Protein AF-A0A0E3B9T8-F1 (afdb_monomer_lite)

Foldseek 3Di:
DAEDDLVCQLVDDPVVLVLLLVLLVLVVQLVVLVVQLVVLVVVLVVLVVVCVVVVVVVVPDPPDDDVPVVVCVVVVSVVVNVVSVVSNVVSVVSNVVSVVVNVVSVVVCVVVVYHCVNPHSVSSCVRPVVVVCVVVVHDPVNVVVD

Sequence (146 aa):
MKRICAENLSGLSGYEQGFLIQWAEIKFEKKRAFSKLIFPVINNGALALAYFLMKDSWSQIPFIADGWLISAIPYLLWITVLFGALIFVLHLSQYIKSAQDDKEWTRFIKTRRLDISTLKPSDVHSMVIQPRLQQANISGKAYREL

Structure (mmCIF, N/CA/C/O backbone):
data_AF-A0A0E3B9T8-F1
#
_entry.id   AF-A0A0E3B9T8-F1
#
loop_
_atom_site.group_PDB
_atom_site.id
_atom_site.type_symbol
_atom_site.label_atom_id
_atom_site.label_alt_id
_atom_site.label_comp_id
_atom_site.label_asym_id
_atom_site.label_entity_id
_atom_site.label_seq_id
_atom_site.pdbx_PDB_ins_code
_atom_site.Cartn_x
_atom_site.Cartn_y
_atom_site.Cartn_z
_atom_site.occupancy
_atom_site.B_iso_or_equiv
_atom_site.auth_seq_id
_atom_site.auth_comp_id
_atom_site.auth_asym_id
_atom_site.auth_atom_id
_atom_site.pdbx_PDB_model_num
ATOM 1 N N . MET A 1 1 ? -19.618 -14.057 17.292 1.00 65.25 1 MET A N 1
ATOM 2 C CA . MET A 1 1 ? -18.714 -12.940 16.938 1.00 65.25 1 MET A CA 1
ATOM 3 C C . MET A 1 1 ? -19.497 -11.653 17.108 1.00 65.25 1 MET A C 1
ATOM 5 O O . MET A 1 1 ? -20.671 -11.650 16.762 1.00 65.25 1 MET A O 1
ATOM 9 N N . LYS A 1 2 ? -18.905 -10.611 17.696 1.00 70.19 2 LYS A N 1
ATOM 10 C CA . LYS A 1 2 ? -19.540 -9.292 17.821 1.00 70.19 2 LYS A CA 1
ATOM 11 C C . LYS A 1 2 ? -19.386 -8.596 16.470 1.00 70.19 2 LYS A C 1
ATOM 13 O O . LYS A 1 2 ? -18.258 -8.386 16.024 1.00 70.19 2 LYS A O 1
ATOM 18 N N . ARG A 1 3 ? -20.499 -8.314 15.794 1.00 75.56 3 ARG A N 1
ATOM 19 C CA . ARG A 1 3 ? -20.484 -7.623 14.500 1.00 75.56 3 ARG A CA 1
ATOM 20 C C . ARG A 1 3 ? -20.278 -6.135 14.734 1.00 75.56 3 ARG A C 1
ATOM 22 O O . ARG A 1 3 ? -21.021 -5.533 15.506 1.00 75.56 3 ARG A O 1
ATOM 29 N N . ILE A 1 4 ? -19.256 -5.566 14.104 1.00 78.19 4 ILE A N 1
ATOM 30 C CA . ILE A 1 4 ? -18.971 -4.136 14.184 1.00 78.19 4 ILE A CA 1
ATOM 31 C C . ILE A 1 4 ? -19.466 -3.486 12.895 1.00 78.19 4 ILE A C 1
ATOM 33 O O . ILE A 1 4 ? -18.930 -3.712 11.810 1.00 78.19 4 ILE A O 1
ATOM 37 N N . CYS A 1 5 ? -20.502 -2.668 13.040 1.00 78.94 5 CYS A N 1
ATOM 38 C CA . CYS A 1 5 ? -21.007 -1.793 11.989 1.00 78.94 5 CYS A CA 1
ATOM 39 C C . CYS A 1 5 ? -20.418 -0.391 12.167 1.00 78.94 5 CYS A C 1
ATOM 41 O O . CYS A 1 5 ? -20.072 -0.012 13.287 1.00 78.94 5 CYS A O 1
ATOM 43 N N . ALA A 1 6 ? -20.353 0.382 11.079 1.00 74.56 6 ALA A N 1
ATOM 44 C CA . ALA A 1 6 ? -19.863 1.760 11.106 1.00 74.56 6 ALA A CA 1
ATOM 45 C C . ALA A 1 6 ? -20.591 2.602 12.172 1.00 74.56 6 ALA A C 1
ATOM 47 O O . ALA A 1 6 ? -19.956 3.253 12.993 1.00 74.56 6 ALA A O 1
ATOM 48 N N . GLU A 1 7 ? -21.915 2.467 12.249 1.00 78.94 7 GLU A N 1
ATOM 49 C CA . GLU A 1 7 ? -22.791 3.172 13.198 1.00 78.94 7 GLU A CA 1
ATOM 50 C C . GLU A 1 7 ? -22.445 2.924 14.676 1.00 78.94 7 GLU A C 1
ATOM 52 O O . GLU A 1 7 ? -22.670 3.787 15.518 1.00 78.94 7 GLU A O 1
ATOM 57 N N . ASN A 1 8 ? -21.843 1.774 14.994 1.00 80.44 8 ASN A N 1
ATOM 58 C CA . ASN A 1 8 ? -21.500 1.396 16.366 1.00 80.44 8 ASN A CA 1
ATOM 59 C C . ASN A 1 8 ? -20.043 1.720 16.730 1.00 80.44 8 ASN A C 1
ATOM 61 O O . ASN A 1 8 ? -19.635 1.455 17.859 1.00 80.44 8 ASN A O 1
ATOM 65 N N . LEU A 1 9 ? -19.248 2.272 15.801 1.00 77.62 9 LEU A N 1
ATOM 66 C CA . LEU A 1 9 ? -17.820 2.540 16.005 1.00 77.62 9 LEU A CA 1
ATOM 67 C C . LEU A 1 9 ? -17.557 3.501 17.165 1.00 77.62 9 LEU A C 1
ATOM 69 O O . LEU A 1 9 ? -16.637 3.271 17.948 1.00 77.62 9 LEU A O 1
ATOM 73 N N . SER A 1 10 ? -18.358 4.560 17.286 1.00 73.88 10 SER A N 1
ATOM 74 C CA . SER A 1 10 ? -18.208 5.596 18.315 1.00 73.88 10 SER A CA 1
ATOM 75 C C . SER A 1 10 ? -18.518 5.087 19.727 1.00 73.88 10 SER A C 1
ATOM 77 O O . SER A 1 10 ? -17.934 5.584 20.686 1.00 73.88 10 SER A O 1
ATOM 79 N N . GLY A 1 11 ? -19.371 4.063 19.849 1.00 76.19 11 GLY A N 1
ATOM 80 C CA . GLY A 1 11 ? -19.738 3.416 21.114 1.00 76.19 11 GLY A CA 1
ATOM 81 C C . GLY A 1 11 ? -18.795 2.295 21.563 1.00 76.19 11 GLY A C 1
ATOM 82 O O . GLY A 1 11 ? -19.032 1.671 22.597 1.00 76.19 11 GLY A O 1
ATOM 83 N N . LEU A 1 12 ? -17.744 1.999 20.794 1.00 80.56 12 LEU A N 1
ATOM 84 C CA . LEU A 1 12 ? -16.727 1.020 21.176 1.00 80.56 12 LEU A CA 1
ATOM 85 C C . LEU A 1 12 ? -15.797 1.570 22.261 1.00 80.56 12 LEU A C 1
ATOM 87 O O . LEU A 1 12 ? -15.561 2.773 22.361 1.00 80.56 12 LEU A O 1
ATOM 91 N N . SER A 1 13 ? -15.213 0.667 23.047 1.00 83.19 13 SER A N 1
ATOM 92 C CA . SER A 1 13 ? -14.192 1.048 24.025 1.00 83.19 13 SER A CA 1
ATOM 93 C C . SER A 1 13 ? -12.983 1.696 23.335 1.00 83.19 13 SER A C 1
ATOM 95 O O . SER A 1 13 ? -12.640 1.353 22.201 1.00 83.19 13 SER A O 1
ATOM 97 N N . GLY A 1 14 ? -12.280 2.600 24.028 1.00 79.19 14 GLY A N 1
ATOM 98 C CA . GLY A 1 14 ? -11.085 3.256 23.476 1.00 79.19 14 GLY A CA 1
ATOM 99 C C . GLY A 1 14 ? -10.007 2.267 23.010 1.00 79.19 14 GLY A C 1
ATOM 100 O O . GLY A 1 14 ? -9.322 2.526 22.022 1.00 79.19 14 GLY A O 1
ATOM 101 N N . TYR A 1 15 ? -9.922 1.104 23.665 1.00 80.75 15 TYR A N 1
ATOM 102 C CA . TYR A 1 15 ? -9.063 -0.014 23.272 1.00 80.75 15 TYR A CA 1
ATOM 103 C C . TYR A 1 15 ? -9.500 -0.629 21.931 1.00 80.75 15 TYR A C 1
ATOM 105 O O . TYR A 1 15 ? -8.689 -0.720 21.015 1.00 80.75 15 TYR A O 1
ATOM 113 N N . GLU A 1 16 ? -10.782 -0.986 21.771 1.00 78.88 16 GLU A N 1
ATOM 114 C CA . GLU A 1 16 ? -11.337 -1.507 20.506 1.00 78.88 16 GLU A CA 1
ATOM 115 C C . GLU A 1 16 ? -11.191 -0.498 19.352 1.00 78.88 16 GLU A C 1
ATOM 117 O O . GLU A 1 16 ? -10.826 -0.883 18.241 1.00 78.88 16 GLU A O 1
ATOM 122 N N . GLN A 1 17 ? -11.417 0.794 19.615 1.00 80.12 17 GLN A N 1
ATOM 123 C CA . GLN A 1 17 ? -11.222 1.861 18.627 1.00 80.12 17 GLN A CA 1
ATOM 124 C C . GLN A 1 17 ? -9.755 1.964 18.189 1.00 80.12 17 GLN A C 1
ATOM 126 O O . GLN A 1 17 ? -9.493 2.100 16.997 1.00 80.12 17 GLN A O 1
ATOM 131 N N . GLY A 1 18 ? -8.800 1.829 19.118 1.00 81.31 18 GLY A N 1
ATOM 132 C CA . GLY A 1 18 ? -7.368 1.811 18.804 1.00 81.31 18 GLY A CA 1
ATOM 133 C C . GLY A 1 18 ? -6.977 0.692 17.833 1.00 81.31 18 GLY A C 1
ATOM 134 O O . GLY A 1 18 ? -6.244 0.937 16.877 1.00 81.31 18 GLY A O 1
ATOM 135 N N . PHE A 1 19 ? -7.530 -0.513 18.003 1.00 81.00 19 PHE A N 1
ATOM 136 C CA . PHE A 1 19 ? -7.282 -1.615 17.062 1.00 81.00 19 PHE A CA 1
ATOM 137 C C . PHE A 1 19 ? -7.832 -1.351 15.670 1.00 81.00 19 PHE A C 1
ATOM 139 O O . PHE A 1 19 ? -7.187 -1.678 14.676 1.00 81.00 19 PHE A O 1
ATOM 146 N N . LEU A 1 20 ? -9.036 -0.786 15.588 1.00 82.88 20 LEU A N 1
ATOM 147 C CA . LEU A 1 20 ? -9.656 -0.493 14.301 1.00 82.88 20 LEU A CA 1
ATOM 148 C C . LEU A 1 20 ? -8.906 0.611 13.558 1.00 82.88 20 LEU A C 1
ATOM 150 O O . LEU A 1 20 ? -8.814 0.544 12.334 1.00 82.88 20 LEU A O 1
ATOM 154 N N . ILE A 1 21 ? -8.331 1.576 14.283 1.00 84.69 21 ILE A N 1
ATOM 155 C CA . ILE A 1 21 ? -7.444 2.596 13.714 1.00 84.69 21 ILE A CA 1
ATOM 156 C C . ILE A 1 21 ? -6.206 1.936 13.099 1.00 84.69 21 ILE A C 1
ATOM 158 O O . ILE A 1 21 ? -5.982 2.112 11.904 1.00 84.69 21 ILE A O 1
ATOM 162 N N . GLN A 1 22 ? -5.477 1.104 13.852 1.00 83.31 22 GLN A N 1
ATOM 163 C CA . GLN A 1 22 ? -4.276 0.422 13.342 1.00 83.31 22 GLN A C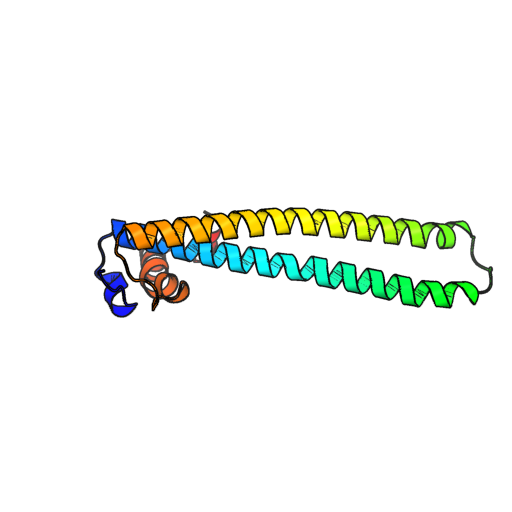A 1
ATOM 164 C C . GLN A 1 22 ? -4.584 -0.457 12.123 1.00 83.31 22 GLN A C 1
ATOM 166 O O . GLN A 1 22 ? -3.878 -0.431 11.116 1.00 83.31 22 GLN A O 1
ATOM 171 N N . TRP A 1 23 ? -5.691 -1.199 12.171 1.00 85.31 23 TRP A N 1
ATOM 172 C CA . TRP A 1 23 ? -6.156 -1.980 11.028 1.00 85.31 23 TRP A CA 1
ATOM 173 C C . TRP A 1 23 ? -6.450 -1.107 9.798 1.00 85.31 23 TRP A C 1
ATOM 175 O O . TRP A 1 23 ? -6.060 -1.457 8.679 1.00 85.31 23 TRP A O 1
ATOM 185 N N . ALA A 1 24 ? -7.138 0.023 9.988 1.00 84.44 24 ALA A N 1
ATOM 186 C CA . ALA A 1 24 ? -7.460 0.938 8.901 1.00 84.44 24 ALA A CA 1
ATOM 187 C C . ALA A 1 24 ? -6.188 1.550 8.298 1.00 84.44 24 ALA A C 1
ATOM 189 O O . ALA A 1 24 ? -6.071 1.622 7.074 1.00 84.44 24 ALA A O 1
ATOM 190 N N . GLU A 1 25 ? -5.220 1.926 9.132 1.00 84.00 25 GLU A N 1
ATOM 191 C CA . GLU A 1 25 ? -3.920 2.456 8.713 1.00 84.00 25 GLU A CA 1
ATOM 192 C C . GLU A 1 25 ? -3.155 1.457 7.850 1.00 84.00 25 GLU A C 1
ATOM 194 O O . GLU A 1 25 ? -2.779 1.794 6.729 1.00 84.00 25 GLU A O 1
ATOM 199 N N . ILE A 1 26 ? -3.048 0.199 8.277 1.00 83.88 26 ILE A N 1
ATOM 200 C CA . ILE A 1 26 ? -2.374 -0.850 7.498 1.00 83.88 26 ILE A CA 1
ATOM 201 C C . ILE A 1 26 ? -3.047 -1.062 6.137 1.00 83.88 26 ILE A C 1
ATOM 203 O O . ILE A 1 26 ? -2.377 -1.204 5.109 1.00 83.88 26 ILE A O 1
ATOM 207 N N . LYS A 1 27 ? -4.386 -1.026 6.081 1.00 82.50 27 LYS A N 1
ATOM 208 C CA . LYS A 1 27 ? -5.128 -1.088 4.811 1.00 82.50 27 LYS A CA 1
ATOM 209 C C . LYS A 1 27 ? -4.817 0.105 3.902 1.00 82.50 27 LYS A C 1
ATOM 211 O O . LYS A 1 27 ? -4.681 -0.076 2.686 1.00 82.50 27 LYS A O 1
ATOM 216 N N . PHE A 1 28 ? -4.715 1.310 4.463 1.00 81.50 28 PHE A N 1
ATOM 217 C CA . PHE A 1 28 ? -4.343 2.512 3.716 1.00 81.50 28 PHE A CA 1
ATOM 218 C C . PHE A 1 28 ? -2.896 2.452 3.220 1.00 81.50 28 PHE A C 1
ATOM 220 O O . PHE A 1 28 ? -2.649 2.751 2.048 1.00 81.50 28 PHE A O 1
ATOM 227 N N . GLU A 1 29 ? -1.958 2.015 4.056 1.00 80.88 29 GLU A N 1
ATOM 228 C CA . GLU A 1 29 ? -0.555 1.832 3.687 1.00 80.88 29 GLU A CA 1
ATOM 229 C C . GLU A 1 29 ? -0.395 0.829 2.552 1.00 80.88 29 GLU A C 1
ATOM 231 O O . GLU A 1 29 ? 0.271 1.135 1.563 1.00 80.88 29 GLU A O 1
ATOM 236 N N . LYS A 1 30 ? -1.092 -0.310 2.612 1.00 81.06 30 LYS A N 1
ATOM 237 C CA . LYS A 1 30 ? -1.081 -1.315 1.543 1.00 81.06 30 LYS A CA 1
ATOM 238 C C . LYS A 1 30 ? -1.544 -0.732 0.213 1.00 81.06 30 LYS A C 1
ATOM 240 O O . LYS A 1 30 ? -0.908 -0.942 -0.821 1.00 81.06 30 LYS A O 1
ATOM 245 N N . LYS A 1 31 ? -2.643 0.033 0.231 1.00 80.56 31 LYS A N 1
ATOM 246 C CA . LYS A 1 31 ? -3.176 0.708 -0.963 1.00 80.56 31 LYS A CA 1
ATOM 247 C C . LYS A 1 31 ? -2.189 1.747 -1.503 1.00 80.56 31 LYS A C 1
ATOM 249 O O . LYS A 1 31 ? -2.009 1.850 -2.715 1.00 80.56 31 LYS A O 1
ATOM 254 N N . ARG A 1 32 ? -1.522 2.495 -0.620 1.00 79.81 32 ARG A N 1
ATOM 255 C CA . ARG A 1 32 ? -0.501 3.484 -0.992 1.00 79.81 32 ARG A CA 1
ATOM 256 C C . ARG A 1 32 ? 0.741 2.818 -1.586 1.00 79.81 32 ARG A C 1
ATOM 258 O O . ARG A 1 32 ? 1.215 3.268 -2.625 1.00 79.81 32 ARG A O 1
ATOM 265 N N . ALA A 1 33 ? 1.239 1.749 -0.971 1.00 79.25 33 ALA A N 1
ATOM 266 C CA . ALA A 1 33 ? 2.370 0.969 -1.469 1.00 79.25 33 ALA A CA 1
ATOM 267 C C . ALA A 1 33 ? 2.064 0.373 -2.851 1.00 79.25 33 ALA A C 1
ATOM 269 O O . ALA A 1 33 ? 2.873 0.496 -3.768 1.00 79.25 33 ALA A O 1
ATOM 270 N N . PHE A 1 34 ? 0.853 -0.160 -3.043 1.00 79.19 34 PHE A N 1
ATOM 271 C CA . PHE A 1 34 ? 0.388 -0.634 -4.347 1.00 79.19 34 PHE A CA 1
ATOM 272 C C . PHE A 1 34 ? 0.342 0.482 -5.400 1.00 79.19 34 PHE A C 1
ATOM 274 O O . PHE A 1 34 ? 0.815 0.306 -6.518 1.00 79.19 34 PHE A O 1
ATOM 281 N N . SER A 1 35 ? -0.167 1.666 -5.046 1.00 77.31 35 SER A N 1
ATOM 282 C CA . SER A 1 35 ? -0.184 2.806 -5.971 1.00 77.31 35 SER A CA 1
ATOM 283 C C . SER A 1 35 ? 1.221 3.228 -6.402 1.00 77.31 35 SER A C 1
ATOM 285 O O . SER A 1 35 ? 1.417 3.608 -7.554 1.00 77.31 35 SER A O 1
ATOM 287 N N . LYS A 1 36 ? 2.202 3.157 -5.496 1.00 77.50 36 LYS A N 1
ATOM 288 C CA . LYS A 1 36 ? 3.598 3.477 -5.811 1.00 77.50 36 LYS A CA 1
ATOM 289 C C . LYS A 1 36 ? 4.284 2.406 -6.665 1.00 77.50 36 LYS A C 1
ATOM 291 O O . LYS A 1 36 ? 5.257 2.727 -7.332 1.00 77.50 36 LYS A O 1
ATOM 296 N N . LEU A 1 37 ? 3.782 1.169 -6.677 1.00 76.50 37 LEU A N 1
ATOM 297 C CA . LEU A 1 37 ? 4.280 0.092 -7.540 1.00 76.50 37 LEU A CA 1
ATOM 298 C C . LEU A 1 37 ? 3.894 0.266 -9.011 1.00 76.50 37 LEU A C 1
ATOM 300 O O . LEU A 1 37 ? 4.643 -0.145 -9.891 1.00 76.50 37 LEU A O 1
ATOM 304 N N . ILE A 1 38 ? 2.747 0.887 -9.287 1.00 75.88 38 ILE A N 1
ATOM 305 C CA . ILE A 1 38 ? 2.243 1.056 -10.657 1.00 75.88 38 ILE A CA 1
ATOM 306 C C . ILE A 1 38 ? 3.168 1.963 -11.481 1.00 75.88 38 ILE A C 1
ATOM 308 O O . ILE A 1 38 ? 3.468 1.660 -12.633 1.00 75.88 38 ILE A O 1
ATOM 312 N N . PHE A 1 39 ? 3.661 3.050 -10.885 1.00 72.69 39 PHE A N 1
ATOM 313 C CA . PHE A 1 39 ? 4.494 4.035 -11.576 1.00 72.69 39 PHE A CA 1
ATOM 314 C C . PHE A 1 39 ? 5.790 3.449 -12.176 1.00 72.69 39 PHE A C 1
ATOM 316 O O . PHE A 1 39 ? 6.006 3.622 -13.376 1.00 72.69 39 PHE A O 1
ATOM 323 N N . PRO A 1 40 ? 6.636 2.708 -11.430 1.00 73.69 40 PRO A N 1
ATOM 324 C CA . PRO A 1 40 ? 7.830 2.095 -12.001 1.00 73.69 40 PRO A CA 1
ATOM 325 C C . PRO A 1 40 ? 7.508 0.997 -13.022 1.00 73.69 40 PRO A C 1
ATOM 327 O O . PRO A 1 40 ? 8.269 0.841 -13.970 1.00 73.69 40 PRO A O 1
ATOM 330 N N . VAL A 1 41 ? 6.394 0.265 -12.898 1.00 76.75 41 VAL A N 1
ATOM 331 C CA . VAL A 1 41 ? 5.991 -0.729 -13.914 1.00 76.75 41 VAL A CA 1
ATOM 332 C C . VAL A 1 41 ? 5.660 -0.049 -15.241 1.00 76.75 41 VAL A C 1
ATOM 334 O O . VAL A 1 41 ? 6.186 -0.446 -16.278 1.00 76.75 41 VAL A O 1
ATOM 337 N N . ILE A 1 42 ? 4.840 1.007 -15.208 1.00 78.38 42 ILE A N 1
ATOM 338 C CA . ILE A 1 42 ? 4.482 1.777 -16.407 1.00 78.38 42 ILE A CA 1
ATOM 339 C C . ILE A 1 42 ? 5.730 2.428 -17.015 1.00 78.38 42 ILE A C 1
ATOM 341 O O . ILE A 1 42 ? 5.935 2.338 -18.223 1.00 78.38 42 ILE A O 1
ATOM 345 N N . ASN A 1 43 ? 6.592 3.030 -16.188 1.00 75.62 43 ASN A N 1
ATOM 346 C CA . ASN A 1 43 ? 7.801 3.706 -16.656 1.00 75.62 43 ASN A CA 1
ATOM 347 C C . ASN A 1 43 ? 8.799 2.738 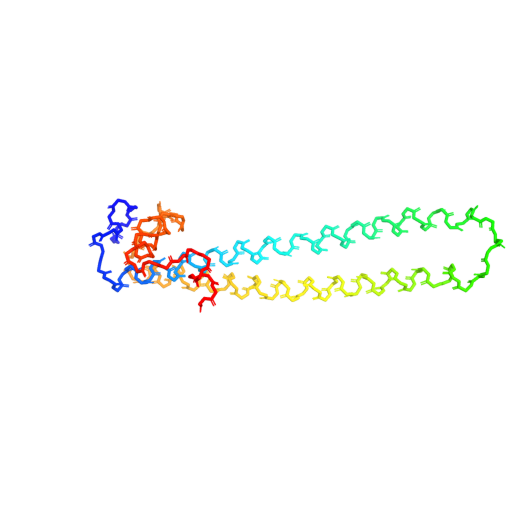-17.319 1.00 75.62 43 ASN A C 1
ATOM 349 O O . ASN A 1 43 ? 9.289 3.011 -18.411 1.00 75.62 43 ASN A O 1
ATOM 353 N N . ASN A 1 44 ? 9.067 1.578 -16.705 1.00 75.56 44 ASN A N 1
ATOM 354 C CA . ASN A 1 44 ? 9.947 0.568 -17.306 1.00 75.56 44 ASN A CA 1
ATOM 355 C C . ASN A 1 44 ? 9.335 -0.048 -18.572 1.00 75.56 44 ASN A C 1
ATOM 357 O O . ASN A 1 44 ? 10.056 -0.288 -19.536 1.00 75.56 44 ASN A O 1
ATOM 361 N N . GLY A 1 45 ? 8.015 -0.268 -18.602 1.00 77.38 45 GLY A N 1
ATOM 362 C CA . GLY A 1 45 ? 7.316 -0.738 -19.800 1.00 77.38 45 GLY A CA 1
ATOM 363 C C . GLY A 1 45 ? 7.414 0.252 -20.965 1.00 77.38 45 GLY A C 1
ATOM 364 O O . GLY A 1 45 ? 7.704 -0.152 -22.089 1.00 77.38 45 GLY A O 1
ATOM 365 N N . ALA A 1 46 ? 7.249 1.550 -20.692 1.00 79.81 46 ALA A N 1
ATOM 366 C CA . ALA A 1 46 ? 7.403 2.610 -21.687 1.00 79.81 46 ALA A CA 1
ATOM 367 C C . ALA A 1 46 ? 8.847 2.715 -22.209 1.00 79.81 46 ALA A C 1
ATOM 369 O O . ALA A 1 46 ? 9.049 2.833 -23.415 1.00 79.81 46 ALA A O 1
ATOM 370 N N . LEU A 1 47 ? 9.848 2.609 -21.326 1.00 76.69 47 LEU A N 1
ATOM 371 C CA . LEU A 1 47 ? 11.267 2.594 -21.708 1.00 76.69 47 LEU A CA 1
ATOM 372 C C . LEU A 1 47 ? 11.629 1.367 -22.554 1.00 76.69 47 LEU A C 1
ATOM 374 O O . LEU A 1 47 ? 12.330 1.501 -23.555 1.00 76.69 47 LEU A O 1
ATOM 378 N N . ALA A 1 48 ? 11.124 0.183 -22.196 1.00 76.69 48 ALA A N 1
ATOM 379 C CA . ALA A 1 48 ? 11.326 -1.030 -22.982 1.00 76.69 48 ALA A CA 1
ATOM 380 C C . ALA A 1 48 ? 10.695 -0.904 -24.378 1.00 76.69 48 ALA A C 1
ATOM 382 O O . ALA A 1 48 ? 11.340 -1.222 -25.375 1.00 76.69 48 ALA A O 1
ATOM 383 N N . LEU A 1 49 ? 9.466 -0.380 -24.465 1.00 77.81 49 LEU A N 1
ATOM 384 C CA . LEU A 1 49 ? 8.794 -0.123 -25.739 1.00 77.81 49 LEU A CA 1
ATOM 385 C C . LEU A 1 49 ? 9.565 0.894 -26.594 1.00 77.81 49 LEU A C 1
ATOM 387 O O . LEU A 1 49 ? 9.772 0.655 -27.781 1.00 77.81 49 LEU A O 1
ATOM 391 N N . ALA A 1 50 ? 10.040 1.989 -25.993 1.00 75.12 50 ALA A N 1
ATOM 392 C CA . ALA A 1 50 ? 10.865 2.982 -26.675 1.00 75.12 50 ALA A CA 1
ATOM 393 C C . ALA A 1 50 ? 12.168 2.368 -27.211 1.00 75.12 50 ALA A C 1
ATOM 395 O O . ALA A 1 50 ? 12.527 2.620 -28.358 1.00 75.12 50 ALA A O 1
ATOM 396 N N . TYR A 1 51 ? 12.835 1.505 -26.436 1.00 73.06 51 TYR A N 1
ATOM 397 C CA . TYR A 1 51 ? 14.016 0.776 -26.900 1.00 73.06 51 TYR A CA 1
ATOM 398 C C . TYR A 1 51 ? 13.709 -0.112 -28.113 1.00 73.06 51 TYR A C 1
ATOM 400 O O . TYR A 1 51 ? 14.4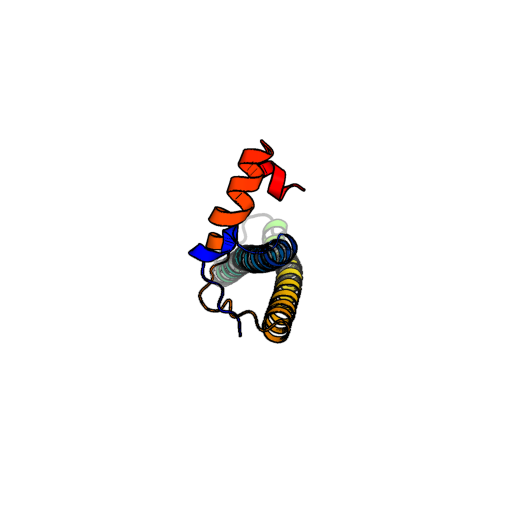57 -0.071 -29.087 1.00 73.06 51 TYR A O 1
ATOM 408 N N . PHE A 1 52 ? 12.609 -0.874 -28.098 1.00 73.25 52 PHE A N 1
ATOM 409 C CA . PHE A 1 52 ? 12.223 -1.708 -29.243 1.00 73.25 52 PHE A CA 1
ATOM 410 C C . PHE A 1 52 ? 11.937 -0.873 -30.499 1.00 73.25 52 PHE A C 1
ATOM 412 O O . PHE A 1 52 ? 12.457 -1.193 -31.564 1.00 73.25 52 PHE A O 1
ATOM 419 N N . LEU A 1 53 ? 11.201 0.235 -30.366 1.00 71.69 53 LEU A N 1
ATOM 420 C CA . LEU A 1 53 ? 10.919 1.152 -31.480 1.00 71.69 53 LEU A CA 1
ATOM 421 C C . LEU A 1 53 ? 12.193 1.813 -32.033 1.00 71.69 53 LEU A C 1
ATOM 423 O O . LEU A 1 53 ? 12.345 1.998 -33.243 1.00 71.69 53 LEU A O 1
ATOM 427 N N . MET A 1 54 ? 13.131 2.163 -31.152 1.00 67.62 54 MET A N 1
ATOM 428 C CA . MET A 1 54 ? 14.407 2.755 -31.548 1.00 67.62 54 MET A CA 1
ATOM 429 C C . MET A 1 54 ? 15.342 1.730 -32.195 1.00 67.62 54 MET A C 1
ATOM 431 O O . MET A 1 54 ? 15.999 2.065 -33.175 1.00 67.62 54 MET A O 1
ATOM 435 N N . LYS A 1 55 ? 15.371 0.482 -31.710 1.00 66.25 55 LYS A N 1
ATOM 436 C CA . LYS A 1 55 ? 16.233 -0.589 -32.232 1.00 66.25 55 LYS A CA 1
ATOM 437 C C . LYS A 1 55 ? 16.014 -0.833 -33.727 1.00 66.25 55 LYS A C 1
ATOM 439 O O . LYS A 1 55 ? 16.992 -0.952 -34.461 1.00 66.25 55 LYS A O 1
ATOM 444 N N . ASP A 1 56 ? 14.761 -0.857 -34.178 1.00 61.69 56 ASP A N 1
ATOM 445 C CA . ASP A 1 56 ? 14.439 -1.049 -35.599 1.00 61.69 56 ASP A CA 1
ATOM 446 C C . ASP A 1 56 ? 14.853 0.169 -36.443 1.00 61.69 56 ASP A C 1
ATOM 448 O O . ASP A 1 56 ? 15.366 0.034 -37.557 1.00 61.69 56 ASP A O 1
ATOM 452 N N . SER A 1 57 ? 14.737 1.365 -35.862 1.00 59.78 57 SER A N 1
ATOM 453 C CA . SER A 1 57 ? 15.074 2.643 -36.498 1.00 59.78 57 SER A CA 1
ATOM 454 C C . SER A 1 57 ? 16.587 2.883 -36.616 1.00 59.78 57 SER A C 1
ATOM 456 O O . SER A 1 57 ? 17.036 3.564 -37.535 1.00 59.78 57 SER A O 1
ATOM 458 N N . TRP A 1 58 ? 17.402 2.321 -35.716 1.00 59.50 58 TRP A N 1
ATOM 459 C CA . TRP A 1 58 ? 18.859 2.533 -35.688 1.00 59.50 58 TRP A CA 1
ATOM 460 C C . TRP A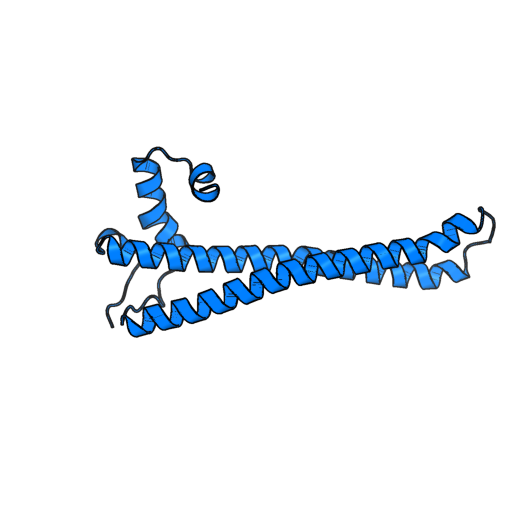 1 58 ? 19.593 1.954 -36.896 1.00 59.50 58 TRP A C 1
ATOM 462 O O . TRP A 1 58 ? 20.651 2.458 -37.259 1.00 59.50 58 TRP A O 1
ATOM 472 N N . SER A 1 59 ? 19.021 0.944 -37.554 1.00 57.16 59 SER A N 1
ATOM 473 C CA . SER A 1 59 ? 19.576 0.383 -38.791 1.00 57.16 59 SER A CA 1
ATOM 474 C C . SER A 1 59 ? 19.486 1.336 -39.997 1.00 57.16 59 SER A C 1
ATOM 476 O O . SER A 1 59 ? 20.156 1.105 -41.001 1.00 57.16 59 SER A O 1
ATOM 478 N N . GLN A 1 60 ? 18.687 2.408 -39.898 1.00 57.50 60 GLN A N 1
ATOM 479 C CA . GLN A 1 60 ? 18.371 3.323 -41.002 1.00 57.50 60 GLN A CA 1
ATOM 480 C C . GLN A 1 60 ? 18.894 4.756 -40.806 1.00 57.50 60 GLN A C 1
ATOM 482 O O . GLN A 1 60 ? 18.727 5.588 -41.696 1.00 57.50 60 GLN A O 1
ATOM 487 N N . ILE A 1 61 ? 19.526 5.074 -39.668 1.00 58.09 61 ILE A N 1
ATOM 488 C CA . ILE A 1 61 ? 20.048 6.423 -39.403 1.00 58.09 61 ILE A CA 1
ATOM 489 C C . ILE A 1 61 ? 21.435 6.565 -40.057 1.00 58.09 61 ILE A C 1
ATOM 491 O O . ILE A 1 61 ? 22.357 5.838 -39.680 1.00 58.09 61 ILE A O 1
ATOM 495 N N . PRO A 1 62 ? 21.626 7.487 -41.021 1.00 51.75 62 PRO A N 1
ATOM 496 C CA . PRO A 1 62 ? 22.929 7.716 -41.635 1.00 51.75 62 PRO A CA 1
ATOM 497 C C . PRO A 1 62 ? 23.944 8.243 -40.601 1.00 51.75 62 PRO A C 1
ATOM 499 O O . PRO A 1 62 ? 23.677 9.189 -39.861 1.00 51.75 62 PRO A O 1
ATOM 502 N N . PHE A 1 63 ? 25.116 7.600 -40.569 1.00 55.59 63 PHE A N 1
ATOM 503 C CA . PHE A 1 63 ? 26.260 7.750 -39.649 1.00 55.59 63 PHE A CA 1
ATOM 504 C C . PHE A 1 63 ? 26.952 9.142 -39.678 1.00 55.59 63 PHE A C 1
ATOM 506 O O . PHE A 1 63 ? 28.141 9.231 -39.972 1.00 55.59 63 PHE A O 1
ATOM 513 N N . ILE A 1 64 ? 26.248 10.250 -39.411 1.00 53.78 64 ILE A N 1
ATOM 514 C CA . ILE A 1 64 ? 26.814 11.612 -39.607 1.00 53.78 64 ILE A CA 1
ATOM 515 C C . ILE A 1 64 ? 26.958 12.443 -38.311 1.00 53.78 64 ILE A C 1
ATOM 517 O O . ILE A 1 64 ? 27.377 13.591 -38.360 1.00 53.78 64 ILE A O 1
ATOM 521 N N . ALA A 1 65 ? 26.737 11.891 -37.117 1.00 51.16 65 ALA A N 1
ATOM 522 C CA . ALA A 1 65 ? 27.032 12.616 -35.872 1.00 51.16 65 ALA A CA 1
ATOM 523 C C . ALA A 1 65 ? 27.889 11.765 -34.932 1.00 51.16 65 ALA A C 1
ATOM 525 O O . ALA A 1 65 ? 27.491 10.650 -34.600 1.00 51.16 65 ALA A O 1
ATOM 526 N N . ASP A 1 66 ? 29.062 12.291 -34.563 1.00 53.78 66 ASP A N 1
ATOM 527 C CA . ASP A 1 66 ? 30.037 11.798 -33.579 1.00 53.78 66 ASP A CA 1
ATOM 528 C C . ASP A 1 66 ? 29.609 10.512 -32.854 1.00 53.78 66 ASP A C 1
ATOM 530 O O . ASP A 1 66 ? 28.832 10.533 -31.895 1.00 53.78 66 ASP A O 1
ATOM 534 N N . GLY A 1 67 ? 30.126 9.368 -33.327 1.00 56.38 67 GLY A N 1
ATOM 535 C CA . GLY A 1 67 ? 29.659 8.009 -32.994 1.00 56.38 67 GLY A CA 1
ATOM 536 C C . GLY A 1 67 ? 29.678 7.616 -31.510 1.00 56.38 67 GLY A C 1
ATOM 537 O O . GLY A 1 67 ? 29.262 6.522 -31.141 1.00 56.38 67 GLY A O 1
ATOM 538 N N . TRP A 1 68 ? 30.125 8.514 -30.643 1.00 58.41 68 TRP A N 1
ATOM 539 C CA . TRP A 1 68 ? 30.319 8.329 -29.222 1.00 58.41 68 TRP A CA 1
ATOM 540 C C . TRP A 1 68 ? 28.973 8.541 -28.518 1.00 58.41 68 TRP A C 1
ATOM 542 O O . TRP A 1 68 ? 28.588 7.741 -27.668 1.00 58.41 68 TRP A O 1
ATOM 552 N N . LEU A 1 69 ? 28.192 9.543 -28.947 1.00 59.28 69 LEU A N 1
ATOM 553 C CA . LEU A 1 69 ? 26.885 9.849 -28.363 1.00 59.28 69 LEU A CA 1
ATOM 554 C C . LEU A 1 69 ? 25.852 8.764 -28.695 1.00 59.28 69 LEU A C 1
ATOM 556 O O . LEU A 1 69 ? 25.129 8.309 -27.814 1.00 59.28 69 LEU A O 1
ATOM 560 N N . ILE A 1 70 ? 25.835 8.289 -29.945 1.00 64.75 70 ILE A N 1
ATOM 561 C CA . ILE A 1 70 ? 24.936 7.214 -30.397 1.00 64.75 70 ILE A CA 1
ATOM 562 C C . ILE A 1 70 ? 25.291 5.891 -29.709 1.00 64.75 70 ILE A C 1
ATOM 564 O O . ILE A 1 70 ? 24.397 5.174 -29.261 1.00 64.75 70 ILE A O 1
ATOM 568 N N . SER A 1 71 ? 26.587 5.601 -29.535 1.00 66.00 71 SER A N 1
ATOM 569 C CA . SER A 1 71 ? 27.019 4.425 -28.775 1.00 66.00 71 SER A CA 1
ATOM 570 C C . SER A 1 71 ? 26.621 4.482 -27.297 1.00 66.00 71 SER A C 1
ATOM 572 O O . SER A 1 71 ? 26.412 3.430 -26.704 1.00 66.00 71 SER A O 1
ATOM 574 N N . ALA A 1 72 ? 26.458 5.678 -26.710 1.00 71.69 72 ALA A N 1
ATOM 575 C CA . ALA A 1 72 ? 26.117 5.869 -25.299 1.00 71.69 72 ALA A CA 1
ATOM 576 C C . ALA A 1 72 ? 24.619 5.679 -24.986 1.00 71.69 72 ALA A C 1
ATOM 578 O O . ALA A 1 72 ? 24.273 5.279 -23.874 1.00 71.69 72 ALA A O 1
ATOM 579 N N . ILE A 1 73 ? 23.724 5.923 -25.953 1.00 74.06 73 ILE A N 1
ATOM 580 C CA . ILE A 1 73 ? 22.260 5.804 -25.791 1.00 74.06 73 ILE A CA 1
ATOM 581 C C . ILE A 1 73 ? 21.817 4.431 -25.252 1.00 74.06 73 ILE A C 1
ATOM 583 O O . ILE A 1 73 ? 21.063 4.409 -24.275 1.00 74.06 73 ILE A O 1
ATOM 587 N N . PRO A 1 74 ? 22.258 3.281 -25.805 1.00 73.75 74 PRO A N 1
ATOM 588 C CA . PRO A 1 74 ? 21.852 1.989 -25.259 1.00 73.75 74 PRO A CA 1
ATOM 589 C C . PRO A 1 74 ? 22.328 1.796 -23.814 1.00 73.75 74 PRO A C 1
ATOM 591 O O . PRO A 1 74 ? 21.574 1.263 -23.004 1.00 73.75 74 PRO A O 1
ATOM 594 N N . TYR A 1 75 ? 23.520 2.278 -23.445 1.00 76.50 75 TYR A N 1
ATOM 595 C CA . TYR A 1 75 ? 23.998 2.200 -22.059 1.00 76.50 75 TYR A CA 1
ATOM 596 C C . TYR A 1 75 ? 23.170 3.080 -21.111 1.00 76.50 75 TYR A C 1
ATOM 598 O O . TYR A 1 75 ? 22.820 2.634 -20.020 1.00 76.50 75 TYR A O 1
ATOM 606 N N . LEU A 1 76 ? 22.790 4.292 -21.530 1.00 78.44 76 LEU A N 1
ATOM 607 C CA . LEU A 1 76 ? 21.905 5.171 -20.753 1.00 78.44 76 LEU A CA 1
ATOM 608 C C . LEU A 1 76 ? 20.515 4.551 -20.543 1.00 78.44 76 LEU A C 1
ATOM 610 O O . LEU A 1 76 ? 19.963 4.645 -19.442 1.00 78.44 76 LEU A O 1
ATOM 614 N N . LEU A 1 77 ? 19.978 3.871 -21.562 1.00 76.62 77 LEU A N 1
ATOM 615 C CA . LEU A 1 77 ? 18.727 3.111 -21.464 1.00 76.62 77 LEU A CA 1
ATOM 616 C C . LEU A 1 77 ? 18.854 1.937 -20.484 1.00 76.62 77 LEU A C 1
ATOM 618 O O . LEU A 1 77 ? 17.996 1.756 -19.623 1.00 76.62 77 LEU A O 1
ATOM 622 N N . TRP A 1 78 ? 19.951 1.178 -20.540 1.00 77.00 78 TRP A N 1
ATOM 623 C CA . TRP A 1 78 ? 20.207 0.103 -19.577 1.00 77.00 78 TRP A CA 1
ATOM 624 C C . TRP A 1 78 ? 20.316 0.620 -18.139 1.00 77.00 78 TRP A C 1
ATOM 626 O O . TRP A 1 78 ? 19.717 0.036 -17.238 1.00 77.00 78 TRP A O 1
ATOM 636 N N . ILE A 1 79 ? 21.014 1.738 -17.913 1.00 82.56 79 ILE A N 1
ATOM 637 C CA . ILE A 1 79 ? 21.117 2.365 -16.587 1.00 82.56 79 ILE A CA 1
ATOM 638 C C . ILE A 1 79 ? 19.730 2.770 -16.073 1.00 82.56 79 ILE A C 1
ATOM 640 O O . ILE A 1 79 ? 19.395 2.476 -14.926 1.00 82.56 79 ILE A O 1
ATOM 644 N N . THR A 1 80 ? 18.894 3.398 -16.905 1.00 79.56 80 THR A N 1
ATOM 645 C CA . THR A 1 80 ? 17.535 3.798 -16.496 1.00 79.56 80 THR A CA 1
ATOM 646 C C . THR A 1 80 ? 16.642 2.600 -16.186 1.00 79.56 80 THR A C 1
ATOM 648 O O . THR A 1 80 ? 15.913 2.644 -15.195 1.00 79.56 80 THR A O 1
ATOM 651 N N . VAL A 1 81 ? 16.743 1.509 -16.951 1.00 79.06 81 VAL A N 1
ATOM 652 C CA . VAL A 1 81 ? 16.035 0.249 -16.660 1.00 79.06 81 VAL A CA 1
ATOM 653 C C . VAL A 1 81 ? 16.506 -0.362 -15.337 1.00 79.06 81 VAL A C 1
ATOM 655 O O . VAL A 1 81 ? 15.680 -0.759 -14.517 1.00 79.06 81 VAL A O 1
ATOM 658 N N . LEU A 1 82 ? 17.817 -0.395 -15.074 1.00 82.00 82 LEU A N 1
ATOM 659 C CA . LEU A 1 82 ? 18.365 -0.917 -13.815 1.00 82.00 82 LEU A CA 1
ATOM 660 C C . LEU A 1 82 ? 17.922 -0.082 -12.604 1.00 82.00 82 LEU A C 1
ATOM 662 O O . LEU A 1 82 ? 17.483 -0.640 -11.597 1.00 82.00 82 LEU A O 1
ATOM 666 N N . PHE A 1 83 ? 17.964 1.250 -12.707 1.00 82.06 83 PHE A N 1
ATOM 667 C CA . PHE A 1 83 ? 17.442 2.143 -11.666 1.00 82.06 83 PHE A CA 1
ATOM 668 C C . PHE A 1 83 ? 15.932 1.967 -11.468 1.00 82.06 83 PHE A C 1
ATOM 670 O O . PHE A 1 83 ? 15.457 1.904 -10.332 1.00 82.06 83 PHE A O 1
ATOM 677 N N . GLY A 1 84 ? 15.171 1.839 -12.555 1.00 81.88 84 GLY A N 1
ATOM 678 C CA . GLY A 1 84 ? 13.738 1.571 -12.508 1.00 81.88 84 GLY A CA 1
ATOM 679 C C . GLY A 1 84 ? 13.415 0.242 -11.821 1.00 81.88 84 GLY A C 1
ATOM 680 O O . GLY A 1 84 ? 12.490 0.186 -11.008 1.00 81.88 84 GLY A O 1
ATOM 681 N N . ALA A 1 85 ? 14.187 -0.808 -12.102 1.00 80.88 85 ALA A N 1
ATOM 682 C CA . ALA A 1 85 ? 14.063 -2.110 -11.455 1.00 80.88 85 ALA A CA 1
ATOM 683 C C . ALA A 1 85 ? 14.392 -2.037 -9.956 1.00 80.88 85 ALA A C 1
ATOM 685 O O . ALA A 1 85 ? 13.655 -2.589 -9.139 1.00 80.88 85 ALA A O 1
ATOM 686 N N . LEU A 1 86 ? 15.436 -1.298 -9.569 1.00 84.88 86 LEU A N 1
ATOM 687 C CA . LEU A 1 86 ? 15.780 -1.081 -8.162 1.00 84.88 86 LEU A CA 1
ATOM 688 C C . LEU A 1 86 ? 14.641 -0.382 -7.403 1.00 84.88 86 LEU A C 1
ATOM 690 O O . LEU A 1 86 ? 14.221 -0.847 -6.342 1.00 84.88 86 LEU A O 1
ATOM 694 N N . ILE A 1 87 ? 14.091 0.698 -7.968 1.00 83.12 87 ILE A N 1
ATOM 695 C CA . ILE A 1 87 ? 12.942 1.413 -7.392 1.00 83.12 87 ILE A CA 1
ATOM 696 C C . ILE A 1 87 ? 11.737 0.476 -7.267 1.00 83.12 87 ILE A C 1
ATOM 698 O O . ILE A 1 87 ? 11.058 0.489 -6.239 1.00 83.12 87 ILE A O 1
ATOM 702 N N . PHE A 1 88 ? 11.479 -0.352 -8.281 1.00 82.06 88 PHE A N 1
ATOM 703 C CA . PHE A 1 88 ? 10.405 -1.340 -8.246 1.00 82.06 88 PHE A CA 1
ATOM 704 C C . PHE A 1 88 ? 10.586 -2.341 -7.099 1.00 82.06 88 PHE A C 1
ATOM 706 O O . PHE A 1 88 ? 9.652 -2.536 -6.326 1.00 82.06 88 PHE A O 1
ATOM 713 N N . VAL A 1 89 ? 11.781 -2.917 -6.925 1.00 83.19 89 VAL A N 1
ATOM 714 C CA . VAL A 1 89 ? 12.074 -3.875 -5.843 1.00 83.19 89 VAL A CA 1
ATOM 715 C C . VAL A 1 89 ? 11.876 -3.246 -4.461 1.00 83.19 89 VAL A C 1
ATOM 717 O O . VAL A 1 89 ? 11.276 -3.871 -3.587 1.00 83.19 89 VAL A O 1
ATOM 720 N N . LEU A 1 90 ? 12.311 -1.997 -4.265 1.00 83.12 90 LEU A N 1
ATOM 721 C CA . LEU A 1 90 ? 12.109 -1.271 -3.004 1.00 83.12 90 LEU A CA 1
ATOM 722 C C . LEU A 1 90 ? 10.623 -1.046 -2.690 1.00 83.12 90 LEU A C 1
ATOM 724 O O . LEU A 1 90 ? 10.191 -1.208 -1.551 1.00 83.12 90 LEU A O 1
ATOM 728 N N . HIS A 1 91 ? 9.818 -0.695 -3.690 1.00 80.81 91 HIS A N 1
ATOM 729 C CA . HIS A 1 91 ? 8.376 -0.528 -3.495 1.00 80.81 91 HIS A CA 1
ATOM 730 C C . HIS A 1 91 ? 7.657 -1.872 -3.339 1.00 80.81 91 HIS A C 1
ATOM 732 O O . HIS A 1 91 ? 6.672 -1.971 -2.603 1.00 80.81 91 HIS A O 1
ATOM 738 N N . LEU A 1 92 ? 8.167 -2.922 -3.984 1.00 82.25 92 LEU A N 1
ATOM 739 C CA . LEU A 1 92 ? 7.626 -4.271 -3.890 1.00 82.25 92 LEU A CA 1
ATOM 740 C C . LEU A 1 92 ? 7.845 -4.850 -2.498 1.00 82.25 92 LEU A C 1
ATOM 742 O O . LEU A 1 92 ? 6.916 -5.424 -1.938 1.00 82.25 92 LEU A O 1
ATOM 746 N N . SER A 1 93 ? 9.024 -4.652 -1.907 1.00 81.12 93 SER A N 1
ATOM 747 C CA . SER A 1 93 ? 9.299 -5.093 -0.538 1.00 81.12 93 SER A CA 1
ATOM 748 C C . SER A 1 93 ? 8.391 -4.389 0.477 1.00 81.12 93 SER A C 1
ATOM 750 O O . SER A 1 93 ? 7.813 -5.055 1.337 1.00 81.12 93 SER A O 1
ATOM 752 N N . GLN A 1 94 ? 8.167 -3.077 0.327 1.00 82.56 94 GLN A N 1
ATOM 753 C CA . GLN A 1 94 ? 7.209 -2.321 1.147 1.00 82.56 94 GLN A CA 1
ATOM 754 C C . GLN A 1 94 ? 5.780 -2.860 1.007 1.00 82.56 94 GLN A C 1
ATOM 756 O O . GLN A 1 94 ? 5.081 -3.038 2.005 1.00 82.56 94 GLN A O 1
ATOM 761 N N . TYR A 1 95 ? 5.348 -3.161 -0.219 1.00 81.75 95 TYR A N 1
ATOM 762 C CA . TYR A 1 95 ? 4.034 -3.747 -0.464 1.00 81.75 95 TYR A CA 1
ATOM 763 C C . TYR A 1 95 ? 3.899 -5.153 0.132 1.00 81.75 95 TYR A C 1
ATOM 765 O O . TYR A 1 95 ? 2.880 -5.446 0.754 1.00 81.75 95 TYR A O 1
ATOM 773 N N . ILE A 1 96 ? 4.910 -6.014 -0.026 1.00 82.44 96 ILE A N 1
ATOM 774 C CA . ILE A 1 96 ? 4.911 -7.373 0.535 1.00 82.44 96 ILE A CA 1
ATOM 775 C C . ILE A 1 96 ? 4.807 -7.313 2.057 1.00 82.44 96 ILE A C 1
ATOM 777 O O . ILE A 1 96 ? 3.957 -8.004 2.618 1.00 82.44 96 ILE A O 1
ATOM 781 N N . LYS A 1 97 ? 5.608 -6.460 2.707 1.00 82.62 97 LYS A N 1
ATOM 782 C CA . LYS A 1 97 ? 5.559 -6.259 4.159 1.00 82.62 97 LYS A CA 1
ATOM 783 C C . LYS A 1 97 ? 4.159 -5.826 4.606 1.00 82.62 97 LYS A C 1
ATOM 785 O O . LYS A 1 97 ? 3.521 -6.524 5.383 1.00 82.62 97 LYS A O 1
ATOM 790 N N . SER A 1 98 ? 3.613 -4.772 3.999 1.00 78.19 98 SER A N 1
ATOM 791 C CA . SER A 1 98 ? 2.262 -4.287 4.316 1.00 78.19 98 SER A CA 1
ATOM 792 C C . SER A 1 98 ? 1.163 -5.331 4.034 1.00 78.19 98 SER A C 1
ATOM 794 O O . SER A 1 98 ? 0.157 -5.413 4.738 1.00 78.19 98 SER A O 1
ATOM 796 N N . ALA A 1 99 ? 1.343 -6.185 3.022 1.00 80.75 99 ALA A N 1
ATOM 797 C CA . ALA A 1 99 ? 0.422 -7.279 2.730 1.00 80.75 99 ALA A CA 1
ATOM 798 C C . ALA A 1 99 ? 0.510 -8.436 3.741 1.00 80.75 99 ALA A C 1
ATOM 800 O O . ALA A 1 99 ? -0.502 -9.106 3.965 1.00 80.75 99 ALA A O 1
ATOM 801 N N . GLN A 1 100 ? 1.687 -8.695 4.319 1.00 82.88 100 GLN A N 1
ATOM 802 C CA . GLN A 1 100 ? 1.857 -9.634 5.430 1.00 82.88 100 GLN A CA 1
ATOM 803 C C . GLN A 1 100 ? 1.189 -9.085 6.691 1.00 82.88 100 GLN A C 1
ATOM 805 O O . GLN A 1 100 ? 0.337 -9.777 7.253 1.00 82.88 100 GLN A O 1
ATOM 810 N N . ASP A 1 101 ? 1.453 -7.823 7.031 1.00 80.62 101 ASP A N 1
ATOM 811 C CA . ASP A 1 101 ? 0.839 -7.140 8.173 1.00 80.62 101 ASP A CA 1
ATOM 812 C C . ASP A 1 101 ? -0.698 -7.163 8.067 1.00 80.62 101 ASP A C 1
ATOM 814 O O . ASP A 1 101 ? -1.386 -7.552 9.007 1.00 80.62 101 ASP A O 1
ATOM 818 N N . ASP A 1 102 ? -1.268 -6.876 6.889 1.00 81.12 102 ASP A N 1
ATOM 819 C CA . ASP A 1 102 ? -2.719 -6.958 6.640 1.00 81.12 102 ASP A CA 1
ATOM 820 C C . ASP A 1 102 ? -3.294 -8.364 6.914 1.00 81.12 102 ASP A C 1
ATOM 822 O O . ASP A 1 102 ? -4.387 -8.510 7.475 1.00 81.12 102 ASP A O 1
ATOM 826 N N . LYS A 1 103 ? -2.567 -9.426 6.541 1.00 80.81 103 LYS A N 1
ATOM 827 C CA . LYS A 1 103 ? -2.991 -10.814 6.799 1.00 80.81 103 LYS A CA 1
ATOM 828 C C . LYS A 1 103 ? -2.932 -11.150 8.286 1.00 80.81 103 LYS A C 1
ATOM 830 O O . LYS A 1 103 ? -3.866 -11.779 8.791 1.00 80.81 103 LYS A O 1
ATOM 835 N N . GLU A 1 104 ? -1.867 -10.752 8.972 1.00 81.62 104 GLU A N 1
ATOM 836 C CA . GLU A 1 104 ? -1.701 -10.973 10.410 1.00 81.62 104 GLU A CA 1
ATOM 837 C C . GLU A 1 104 ? -2.769 -10.234 11.207 1.00 81.62 104 GLU A C 1
ATOM 839 O O . GLU A 1 104 ? -3.447 -10.838 12.040 1.00 81.62 104 GLU A O 1
ATOM 844 N N . TRP A 1 105 ? -3.026 -8.977 10.859 1.00 78.00 105 TRP A N 1
ATOM 845 C CA . TRP A 1 105 ? -4.070 -8.174 11.477 1.00 78.00 105 TRP A CA 1
ATOM 846 C C . TRP A 1 105 ? -5.466 -8.720 11.219 1.00 78.00 105 TRP A C 1
ATOM 848 O O . TRP A 1 105 ? -6.272 -8.837 12.141 1.00 78.00 105 TRP A O 1
ATOM 858 N N . THR A 1 106 ? -5.752 -9.166 9.996 1.00 74.38 106 THR A N 1
ATOM 859 C CA . THR A 1 106 ? -7.026 -9.835 9.696 1.00 74.38 106 THR A CA 1
ATOM 860 C C . THR A 1 106 ? -7.187 -11.122 10.517 1.00 74.38 106 THR A C 1
ATOM 862 O O . THR A 1 106 ? -8.286 -11.424 10.990 1.00 74.38 106 THR A O 1
ATOM 865 N N . ARG A 1 107 ? -6.105 -11.887 10.726 1.00 78.88 107 ARG A N 1
ATOM 866 C CA . ARG A 1 107 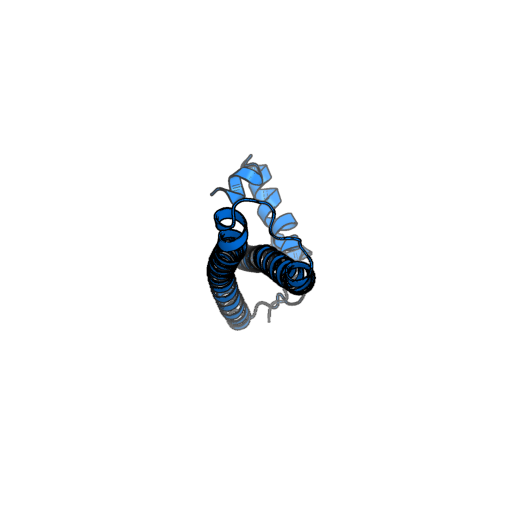? -6.117 -13.086 11.580 1.00 78.88 107 ARG A CA 1
ATOM 867 C C . ARG A 1 107 ? -6.348 -12.716 13.049 1.00 78.88 107 ARG A C 1
ATOM 869 O O . ARG A 1 107 ? -7.170 -13.358 13.697 1.00 78.88 107 ARG A O 1
ATOM 876 N N . PHE A 1 108 ? -5.693 -11.671 13.546 1.00 75.81 108 PHE A N 1
ATOM 877 C CA . PHE A 1 108 ? -5.836 -11.183 14.918 1.00 75.81 108 PHE A CA 1
ATOM 878 C C . PHE A 1 108 ? -7.253 -10.668 15.228 1.00 75.81 108 PHE A C 1
ATOM 880 O O . PHE A 1 108 ? -7.821 -10.935 16.285 1.00 75.81 108 PHE A O 1
ATOM 887 N N . ILE A 1 109 ? -7.890 -9.983 14.280 1.00 73.88 109 ILE A N 1
ATOM 888 C CA . ILE A 1 109 ? -9.268 -9.505 14.451 1.00 73.88 109 ILE A CA 1
ATOM 889 C C . ILE A 1 109 ? -10.252 -10.685 14.506 1.00 73.88 109 ILE A C 1
ATOM 891 O O . ILE A 1 109 ? -11.166 -10.704 15.338 1.00 73.88 109 ILE A O 1
ATOM 895 N N . LYS A 1 110 ? -10.012 -11.729 13.697 1.00 71.25 110 LYS A N 1
ATOM 896 C CA . LYS A 1 110 ? -10.782 -12.980 13.759 1.00 71.25 110 LYS A CA 1
ATOM 897 C C . LYS A 1 110 ? -10.623 -13.693 15.104 1.00 71.25 110 LYS A C 1
ATOM 899 O O . LYS A 1 110 ? -11.630 -14.138 15.656 1.00 71.25 110 LYS A O 1
ATOM 904 N N . THR A 1 111 ? -9.411 -13.777 15.664 1.00 75.50 111 THR A N 1
ATOM 905 C CA . THR A 1 111 ? -9.197 -14.414 16.981 1.00 75.50 111 THR A CA 1
ATOM 906 C C . THR A 1 111 ? -9.882 -13.648 18.115 1.00 75.50 111 THR A C 1
ATOM 908 O O . THR A 1 111 ? -10.393 -14.266 19.046 1.00 75.50 111 THR A O 1
ATOM 911 N N . ARG A 1 112 ? -10.015 -12.321 17.999 1.00 73.75 112 ARG A N 1
ATOM 912 C CA . ARG A 1 112 ? -10.785 -11.470 18.928 1.00 73.75 112 ARG A CA 1
ATOM 913 C C . ARG A 1 112 ? -12.311 -11.550 18.755 1.00 73.75 112 ARG A C 1
ATOM 915 O O . ARG A 1 112 ? -13.035 -10.850 19.458 1.00 73.75 112 ARG A O 1
ATOM 922 N N . ARG A 1 113 ? -12.824 -12.414 17.867 1.00 75.88 113 ARG A N 1
ATOM 923 C CA . ARG A 1 113 ? -14.260 -12.585 17.557 1.00 75.88 113 ARG A CA 1
ATOM 924 C C . ARG A 1 113 ? -14.957 -11.300 17.089 1.00 75.88 113 ARG A C 1
ATOM 926 O O . ARG A 1 113 ? -16.179 -11.200 17.233 1.00 75.88 113 ARG A O 1
ATOM 933 N N . LEU A 1 114 ? -14.214 -10.351 16.530 1.00 74.06 114 LEU A N 1
ATOM 934 C CA . LEU A 1 114 ? -14.777 -9.153 15.921 1.00 74.06 114 LEU A CA 1
ATOM 935 C C . LEU A 1 114 ? -15.061 -9.450 14.449 1.00 74.06 114 LEU A C 1
ATOM 937 O O . LEU A 1 114 ? -14.175 -9.883 13.713 1.00 74.06 114 LEU A O 1
ATOM 941 N N . ASP A 1 115 ? -16.304 -9.254 14.027 1.00 76.62 115 ASP A N 1
ATOM 942 C CA . ASP A 1 115 ? -16.659 -9.315 12.613 1.00 76.62 115 ASP A CA 1
ATOM 943 C C . ASP A 1 115 ? -16.652 -7.897 12.038 1.00 76.62 115 ASP A C 1
ATOM 945 O O . ASP A 1 115 ? -17.532 -7.087 12.330 1.00 76.62 115 ASP A O 1
ATOM 949 N N . ILE A 1 116 ? -15.610 -7.618 11.255 1.00 76.94 116 ILE A N 1
ATOM 950 C CA . ILE A 1 116 ? -15.359 -6.347 10.565 1.00 76.94 116 ILE A CA 1
ATOM 951 C C . ILE A 1 116 ? -15.597 -6.458 9.052 1.00 76.94 116 ILE A C 1
ATOM 953 O O . ILE A 1 116 ? -15.177 -5.586 8.299 1.00 76.94 116 ILE A O 1
ATOM 957 N N . SER A 1 117 ? -16.222 -7.542 8.579 1.00 77.19 117 SER A N 1
ATOM 958 C CA . SER A 1 117 ? -16.430 -7.798 7.143 1.00 77.19 117 SER A CA 1
ATOM 959 C C . SER A 1 117 ? -17.207 -6.686 6.430 1.00 77.19 117 SER A C 1
ATOM 961 O O . SER A 1 117 ? -17.000 -6.442 5.244 1.00 77.19 117 SER A O 1
ATOM 963 N N . THR A 1 118 ? -18.076 -5.994 7.163 1.00 78.44 118 THR A N 1
ATOM 964 C CA . THR A 1 118 ? -18.889 -4.871 6.685 1.00 78.44 118 THR A CA 1
ATOM 965 C C . THR A 1 118 ? -18.215 -3.511 6.831 1.00 78.44 118 THR A C 1
ATOM 967 O O . THR A 1 118 ? -18.753 -2.519 6.348 1.00 78.44 118 THR A O 1
ATOM 970 N N . LEU A 1 119 ? -17.073 -3.445 7.514 1.00 80.31 119 LEU A N 1
ATOM 971 C CA . LEU A 1 119 ? -16.409 -2.198 7.862 1.00 80.31 119 LEU A CA 1
ATOM 972 C C . LEU A 1 119 ? -15.421 -1.796 6.767 1.00 80.31 119 LEU A C 1
ATOM 974 O O . LEU A 1 119 ? -14.577 -2.601 6.364 1.00 80.31 119 LEU A O 1
ATOM 978 N N . LYS A 1 120 ? -15.469 -0.542 6.309 1.00 83.12 120 LYS A N 1
ATOM 979 C CA . LYS A 1 120 ? -14.431 0.001 5.426 1.00 83.12 120 LYS A CA 1
ATOM 980 C C . LYS A 1 120 ? -13.414 0.809 6.241 1.00 83.12 120 LYS A C 1
ATOM 982 O O . LYS A 1 120 ? -13.790 1.486 7.196 1.00 83.12 120 LYS A O 1
ATOM 987 N N . PRO A 1 121 ? -12.128 0.825 5.842 1.00 83.50 121 PRO A N 1
ATOM 988 C CA . PRO A 1 121 ? -11.115 1.678 6.476 1.00 83.50 121 PRO A CA 1
ATOM 989 C C . PRO A 1 121 ? -11.490 3.168 6.471 1.00 83.50 121 PRO A C 1
ATOM 991 O O . PRO A 1 121 ? -11.157 3.900 7.400 1.00 83.50 121 PRO A O 1
ATOM 994 N N . SER A 1 122 ? -12.216 3.612 5.439 1.00 83.56 122 SER A N 1
ATOM 995 C CA . SER A 1 122 ? -12.763 4.969 5.346 1.00 83.56 122 SER A CA 1
ATOM 996 C C . SER A 1 122 ? -13.702 5.305 6.498 1.00 83.56 122 SER A C 1
ATOM 998 O O . SER A 1 122 ? -13.656 6.425 6.992 1.00 83.56 122 SER A O 1
ATOM 1000 N N . ASP A 1 123 ? -14.504 4.338 6.941 1.00 84.06 123 ASP A N 1
ATOM 1001 C CA . ASP A 1 123 ? -15.539 4.549 7.952 1.00 84.06 123 ASP A CA 1
ATOM 1002 C C . ASP A 1 123 ? -14.892 4.776 9.323 1.00 84.06 123 ASP A C 1
ATOM 1004 O O . ASP A 1 123 ? -15.292 5.665 10.070 1.00 84.06 123 ASP A O 1
ATOM 1008 N N . VAL A 1 124 ? -13.813 4.041 9.619 1.00 83.88 124 VAL A N 1
ATOM 1009 C CA . VAL A 1 124 ? -12.980 4.270 10.812 1.00 83.88 124 VAL A CA 1
ATOM 1010 C C . VAL A 1 124 ? -12.347 5.660 10.767 1.00 83.88 124 VAL A C 1
ATOM 1012 O O . VAL A 1 124 ? -12.322 6.371 11.773 1.00 83.88 124 VAL A O 1
ATOM 1015 N N . HIS A 1 125 ? -11.869 6.080 9.594 1.00 82.12 125 HIS A N 1
ATOM 1016 C CA . HIS A 1 125 ? -11.257 7.394 9.451 1.00 82.12 125 HIS A CA 1
ATOM 1017 C C . HIS A 1 125 ? -12.264 8.526 9.678 1.00 82.12 125 HIS A C 1
ATOM 1019 O O . HIS A 1 125 ? -11.982 9.438 10.451 1.00 82.12 125 HIS A O 1
ATOM 1025 N N . SER A 1 126 ? -13.450 8.455 9.073 1.00 83.31 126 SER A N 1
ATOM 1026 C CA . SER A 1 126 ? -14.471 9.500 9.204 1.00 83.31 126 SER A CA 1
ATOM 1027 C C . SER A 1 126 ? -15.157 9.510 10.568 1.00 83.31 126 SER A C 1
ATOM 1029 O O . SER A 1 126 ? -15.500 10.577 11.062 1.00 83.31 126 SER A O 1
ATOM 1031 N N . MET A 1 127 ? -15.379 8.341 11.181 1.00 83.12 127 MET A N 1
ATOM 1032 C CA . MET A 1 127 ? -16.175 8.239 12.412 1.00 83.12 127 MET A CA 1
ATOM 1033 C C . MET A 1 127 ? -15.345 8.227 13.696 1.00 83.12 127 MET A C 1
ATOM 1035 O O . MET A 1 127 ? -15.884 8.527 14.757 1.00 83.12 127 MET A O 1
ATOM 1039 N N . VAL A 1 128 ? -14.052 7.892 13.630 1.00 82.38 128 VAL A N 1
ATOM 1040 C CA . VAL A 1 128 ? -13.182 7.819 14.818 1.00 82.38 128 VAL A CA 1
ATOM 1041 C C . VAL A 1 128 ? -12.018 8.798 14.718 1.00 82.38 128 VAL A C 1
ATOM 1043 O O . VAL A 1 128 ? -11.807 9.591 15.633 1.00 82.38 128 VAL A O 1
ATOM 1046 N N . ILE A 1 129 ? -11.265 8.773 13.616 1.00 80.31 129 ILE A N 1
ATOM 1047 C CA . ILE A 1 129 ? -10.021 9.552 13.495 1.00 80.31 129 ILE A CA 1
ATOM 1048 C C . ILE A 1 129 ? -10.327 11.042 13.294 1.00 80.31 129 ILE A C 1
ATOM 1050 O O . ILE A 1 129 ? -9.840 11.878 14.049 1.00 80.31 129 ILE A O 1
ATOM 1054 N N . GLN A 1 130 ? -11.169 11.391 12.321 1.00 82.25 130 GLN A N 1
ATOM 1055 C CA . GLN A 1 130 ? -11.477 12.779 11.972 1.00 82.25 130 GLN A CA 1
ATOM 1056 C C . GLN A 1 130 ? -12.102 13.583 13.131 1.00 82.25 130 GLN A C 1
ATOM 1058 O O . GLN A 1 130 ? -11.627 14.694 13.372 1.00 82.25 130 GLN A O 1
ATOM 1063 N N . PRO A 1 131 ? -13.074 13.059 13.905 1.00 82.44 131 PRO A N 1
ATOM 1064 C CA . PRO A 1 131 ? -13.619 13.778 15.055 1.00 82.44 131 PRO A CA 1
ATOM 1065 C C . PRO A 1 131 ? -12.575 14.002 16.154 1.00 82.44 131 PRO A C 1
ATOM 1067 O O . PRO A 1 131 ? -12.519 15.083 16.732 1.00 82.44 131 PRO A O 1
ATOM 1070 N N . ARG A 1 132 ? -11.699 13.019 16.413 1.00 79.44 132 ARG A N 1
ATOM 1071 C CA . ARG A 1 132 ? -10.609 13.152 17.395 1.00 79.44 132 ARG A CA 1
ATOM 1072 C C . ARG A 1 132 ? -9.563 14.176 16.960 1.00 79.44 132 ARG A C 1
ATOM 1074 O O . ARG A 1 132 ? -9.082 14.941 17.788 1.00 79.44 132 ARG A O 1
ATOM 1081 N N . LEU A 1 133 ? -9.244 14.227 15.668 1.00 81.38 133 LEU A N 1
ATOM 1082 C CA . LEU A 1 133 ? -8.345 15.238 15.107 1.00 81.38 133 LEU A CA 1
ATOM 1083 C C . LEU A 1 133 ? -8.938 16.645 15.193 1.00 81.38 133 LEU A C 1
ATOM 1085 O O . LEU A 1 133 ? -8.231 17.576 15.565 1.00 81.38 133 LEU A O 1
ATOM 1089 N N . GLN A 1 134 ? -10.236 16.791 14.914 1.00 81.81 134 GLN A N 1
ATOM 1090 C CA . GLN A 1 134 ? -10.951 18.056 15.086 1.00 81.81 134 GLN A CA 1
ATOM 1091 C C . GLN A 1 134 ? -10.975 18.497 16.555 1.00 81.81 134 GLN A C 1
ATOM 1093 O O . GLN A 1 134 ? -10.690 19.655 16.839 1.00 81.81 134 GLN A O 1
ATOM 1098 N N . GLN A 1 135 ?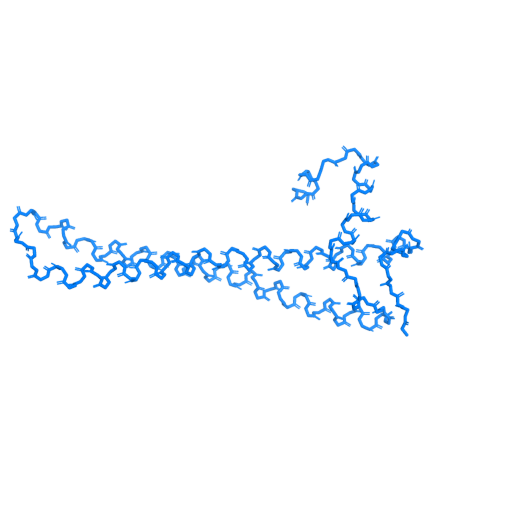 -11.240 17.577 17.490 1.00 83.25 135 GLN A N 1
ATOM 1099 C CA . GLN A 1 135 ? -11.187 17.855 18.932 1.00 83.25 135 GLN A CA 1
ATOM 1100 C C . GLN A 1 135 ? -9.784 18.254 19.404 1.00 83.25 135 GLN A C 1
ATOM 1102 O O . GLN A 1 135 ? -9.649 19.143 20.238 1.00 83.25 135 GLN A O 1
ATOM 1107 N N . ALA A 1 136 ? -8.741 17.626 18.860 1.00 78.44 136 ALA A N 1
ATOM 1108 C CA . ALA A 1 136 ? -7.352 17.947 19.173 1.00 78.44 136 ALA A CA 1
ATOM 1109 C C . ALA A 1 136 ? -6.816 19.177 18.411 1.00 78.44 136 ALA A C 1
ATOM 1111 O O . ALA A 1 136 ? -5.668 19.563 18.616 1.00 78.44 136 ALA A O 1
ATOM 1112 N N . ASN A 1 137 ? -7.619 19.782 17.527 1.00 83.38 137 ASN A N 1
ATOM 1113 C CA . ASN A 1 137 ? -7.212 20.851 16.611 1.00 83.38 137 ASN A CA 1
ATOM 1114 C C . ASN A 1 137 ? -5.965 20.495 15.768 1.00 83.38 137 ASN A C 1
ATOM 1116 O O . ASN A 1 137 ? -5.133 21.344 15.447 1.00 83.38 137 ASN A O 1
ATOM 1120 N N . ILE A 1 138 ? -5.823 19.213 15.418 1.00 78.75 138 ILE A N 1
ATOM 1121 C CA . ILE A 1 138 ? -4.720 18.688 14.609 1.00 78.75 138 ILE A CA 1
ATOM 1122 C C . ILE A 1 138 ? -5.202 18.575 13.165 1.00 78.75 138 ILE A C 1
ATOM 1124 O O . ILE A 1 138 ? -6.222 17.949 12.870 1.00 78.75 138 ILE A O 1
ATOM 1128 N N . SER A 1 139 ? -4.450 19.156 12.229 1.00 74.12 139 SER A N 1
ATOM 1129 C CA . SER A 1 139 ? -4.766 19.003 10.809 1.00 74.12 139 SER A CA 1
ATOM 1130 C C . SER A 1 139 ? -4.557 17.554 10.350 1.00 74.12 139 SER A C 1
ATOM 1132 O O . SER A 1 139 ? -3.620 16.875 10.772 1.00 74.12 139 SER A O 1
ATOM 1134 N N . GLY A 1 140 ? -5.373 17.083 9.403 1.00 68.25 140 GLY A N 1
ATOM 1135 C CA . GLY A 1 140 ? -5.198 15.747 8.818 1.00 68.25 140 GLY A CA 1
ATOM 1136 C C . GLY A 1 140 ? -3.848 15.545 8.111 1.00 68.25 140 GLY A C 1
ATOM 1137 O O . GLY A 1 140 ? -3.450 14.405 7.885 1.00 68.25 140 GLY A O 1
ATOM 1138 N N . LYS A 1 141 ? -3.139 16.633 7.773 1.00 71.44 141 LYS A N 1
ATOM 1139 C CA . LYS A 1 141 ? -1.765 16.588 7.258 1.00 71.44 141 LYS A CA 1
ATOM 1140 C C . LYS A 1 141 ? -0.766 16.301 8.383 1.00 71.44 141 LYS A C 1
ATOM 1142 O O . LYS A 1 141 ? 0.021 15.377 8.241 1.00 71.44 141 LYS A O 1
ATOM 1147 N N . ALA A 1 142 ? -0.883 17.002 9.513 1.00 65.69 142 ALA A N 1
ATOM 1148 C CA . ALA A 1 142 ? -0.042 16.789 10.691 1.00 65.69 142 ALA A CA 1
ATOM 1149 C C . ALA A 1 142 ? -0.199 15.376 11.280 1.00 65.69 142 ALA A C 1
ATOM 1151 O O . ALA A 1 142 ? 0.788 14.759 11.650 1.00 65.69 142 ALA A O 1
ATOM 1152 N N . TYR A 1 143 ? -1.413 14.812 11.280 1.00 67.50 143 TYR A N 1
ATOM 1153 C CA . TYR A 1 143 ? -1.641 13.424 11.712 1.00 67.50 143 TYR A CA 1
ATOM 1154 C C . TYR A 1 143 ? -0.892 12.380 10.874 1.00 67.50 143 TYR A C 1
ATOM 1156 O O . TYR A 1 143 ? -0.539 11.328 11.380 1.00 67.50 143 TYR A O 1
ATOM 1164 N N . ARG A 1 144 ? -0.673 12.647 9.583 1.00 64.06 144 ARG A N 1
ATOM 1165 C CA . ARG A 1 144 ? 0.022 11.715 8.679 1.00 64.06 144 ARG A CA 1
ATOM 1166 C C . ARG A 1 144 ? 1.543 11.877 8.697 1.00 64.06 144 ARG A C 1
ATOM 1168 O O . ARG A 1 144 ? 2.224 11.095 8.040 1.00 64.06 144 ARG A O 1
ATOM 1175 N N . GLU A 1 145 ? 2.034 12.941 9.326 1.00 62.91 145 GLU A N 1
ATOM 1176 C CA . GLU A 1 145 ? 3.459 13.252 9.484 1.00 62.91 145 GLU A CA 1
ATOM 1177 C C . GLU A 1 145 ? 3.988 12.847 10.876 1.00 62.91 145 GLU A C 1
ATOM 1179 O O . GLU A 1 145 ? 5.202 12.839 11.067 1.00 62.91 145 GLU A O 1
ATOM 1184 N N . LEU A 1 146 ? 3.087 12.496 11.806 1.00 56.94 146 LEU A N 1
ATOM 1185 C CA . LEU A 1 146 ? 3.366 11.826 13.084 1.00 56.94 146 LEU A CA 1
ATOM 1186 C C . LEU A 1 146 ? 3.536 10.315 12.883 1.00 56.94 146 LEU A C 1
ATOM 1188 O O . LEU A 1 146 ? 4.382 9.740 13.601 1.00 56.94 146 LEU A O 1
#

Radius of gyration: 24.23 Å; chains: 1; bounding box: 53×35×66 Å

pLDDT: mean 75.97, std 8.09, range [51.16, 85.31]

Secondary structure (DSSP, 8-state):
-EE--GGGSTTS-HHHHHHHHHHHHHHHHHHHHHHHHHHHHHHHHHHHHHHHHHHHHHTTS-S-S-HHHHHHHHHHHHHHHHHHHHHHHHHHHHHHHHHHHHHHHHHHHHHTTEE-TT--HHHHIIIIIHHHHHHTT--HHHHTT-

Organism: NCBI:txid363952